Protein AF-A0A3B4GNV0-F1 (afdb_monomer_lite)

Sequence (121 aa):
MSQCDVIDFSALERELQVAVESERRHQRENDAKLRAVCQRASYDQFRDLVLACHMKPLEKKDKDGALRKQPWNPVAPSNNTSENVVSRPIPDTGIGIGASLHSKISSVKLTLESVYMGPHL

Organism: NCBI:txid303518

Secondary structure (DSSP, 8-state):
--S-----HHHHHHHHHHHHHHHHHHHHHHHHHHHHHHTT--HHHHHHHHHGGGPPPPPHHHHS-S--SS-SSTTSPPS--------PPP---------------------SSSSS-----

pLDDT: mean 74.14, std 21.11, range [38.72, 98.31]

InterPro domains:
  IPR031733 Dynein attachment factor, N-terminal [PF15867] (7-73)
  IPR042422 Coiled-coil domain-containing protein 103 [PTHR28572] (4-87)

Radius of gyration: 30.38 Å; chains: 1; bounding box: 92×73×32 Å

Foldseek 3Di:
DDPDPDDDVVVVVVVVVVVVVVVVLVVLLVVQLVVCVVVVHDPVRSVVSSVCSPPDPQDPVNVPPDPPPDDPDNPDDDPPDPDDPPDDDDPPPDDDDDDDDPDDPDDDDDDDPPPDDDDDD

Structure (mmCIF, N/CA/C/O backbone):
data_AF-A0A3B4GNV0-F1
#
_entry.id   AF-A0A3B4GNV0-F1
#
loop_
_atom_site.group_PDB
_atom_site.id
_atom_site.type_symbol
_atom_site.label_atom_id
_atom_site.label_alt_id
_atom_site.label_comp_id
_atom_site.label_asym_id
_atom_site.label_entity_id
_atom_site.label_seq_id
_atom_site.pdbx_PDB_ins_code
_atom_site.Cartn_x
_atom_site.Cartn_y
_atom_site.Cartn_z
_atom_site.occupancy
_atom_site.B_iso_or_equiv
_atom_site.auth_seq_id
_atom_site.auth_comp_id
_atom_site.auth_asym_id
_atom_site.auth_atom_id
_atom_site.pdbx_PDB_model_num
ATOM 1 N N . MET A 1 1 ? -42.996 23.908 11.465 1.00 39.16 1 MET A N 1
ATOM 2 C CA . MET A 1 1 ? -41.533 23.801 11.627 1.00 39.16 1 MET A CA 1
ATOM 3 C C . MET A 1 1 ? -41.213 22.325 11.650 1.00 39.16 1 MET A C 1
ATOM 5 O O . MET A 1 1 ? -41.764 21.617 12.483 1.00 39.16 1 MET A O 1
ATOM 9 N N . SER A 1 2 ? -40.512 21.851 10.626 1.00 51.84 2 SER A N 1
ATOM 10 C CA . SER A 1 2 ? -40.333 20.426 10.350 1.00 51.84 2 SER A CA 1
ATOM 11 C C . SER A 1 2 ? -39.355 19.816 11.349 1.00 51.84 2 SER A C 1
ATOM 13 O O . SER A 1 2 ? -38.298 20.380 11.603 1.00 51.84 2 SER A O 1
ATOM 15 N N . GLN A 1 3 ? -39.729 18.680 11.926 1.00 58.94 3 GLN A N 1
ATOM 16 C CA . GLN A 1 3 ? -38.961 17.932 12.917 1.00 58.94 3 GLN A CA 1
ATOM 17 C C . GLN A 1 3 ? -37.761 17.240 12.239 1.00 58.94 3 GLN A C 1
ATOM 19 O O . GLN A 1 3 ? -37.815 16.050 11.953 1.00 58.94 3 GLN A O 1
ATOM 24 N N . CYS A 1 4 ? -36.707 17.996 11.917 1.00 58.91 4 CYS A N 1
ATOM 25 C CA . CYS A 1 4 ? -35.502 17.486 11.245 1.00 58.91 4 CYS A CA 1
ATOM 26 C C . CYS A 1 4 ? -34.190 18.063 11.814 1.00 58.91 4 CYS A C 1
ATOM 28 O O . CYS A 1 4 ? -33.220 18.177 11.077 1.00 58.91 4 CYS A O 1
ATOM 30 N N . ASP A 1 5 ? -34.136 18.383 13.110 1.00 67.25 5 ASP A N 1
ATOM 31 C CA . ASP A 1 5 ? -32.927 18.943 13.749 1.00 67.25 5 ASP A CA 1
ATOM 32 C C . ASP A 1 5 ? -32.281 17.998 14.780 1.00 67.25 5 ASP A C 1
ATOM 34 O O . ASP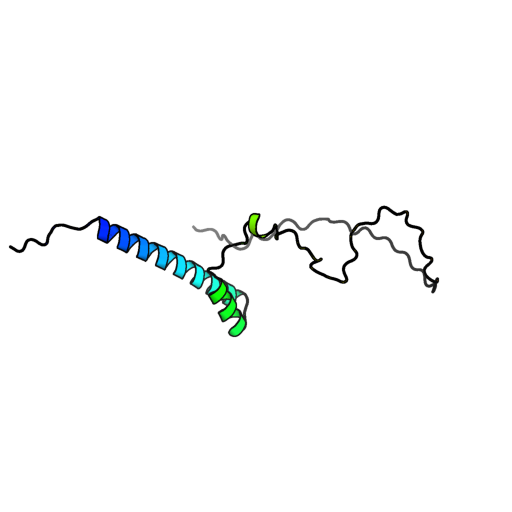 A 1 5 ? -31.474 18.418 15.607 1.00 67.25 5 ASP A O 1
ATOM 38 N N . VAL A 1 6 ? -32.633 16.707 14.774 1.00 82.31 6 VAL A N 1
ATOM 39 C CA . VAL A 1 6 ? -31.951 15.719 15.624 1.00 82.31 6 VAL A CA 1
ATOM 40 C C . VAL A 1 6 ? -30.804 15.110 14.826 1.00 82.31 6 VAL A C 1
ATOM 42 O O . VAL A 1 6 ? -31.021 14.305 13.924 1.00 82.31 6 VAL A O 1
ATOM 45 N N . ILE A 1 7 ? -29.580 15.529 15.148 1.00 86.56 7 ILE A N 1
ATOM 46 C CA . ILE A 1 7 ? -28.348 15.006 14.552 1.00 86.56 7 ILE A CA 1
ATOM 47 C C . ILE A 1 7 ? -28.132 13.568 15.036 1.00 86.56 7 ILE A C 1
ATOM 49 O O . ILE A 1 7 ? -28.033 13.316 16.238 1.00 86.56 7 ILE A O 1
ATOM 53 N N . ASP A 1 8 ? -28.019 12.631 14.096 1.00 91.38 8 ASP A N 1
ATOM 54 C CA . ASP A 1 8 ? -27.625 11.252 14.383 1.00 91.38 8 ASP A CA 1
ATOM 55 C C . ASP A 1 8 ? -26.094 11.153 14.485 1.00 91.38 8 ASP A C 1
ATOM 57 O O . ASP A 1 8 ? -25.375 11.055 13.486 1.00 91.38 8 ASP A O 1
ATOM 61 N N . PHE A 1 9 ? -25.587 11.182 15.717 1.00 93.75 9 PHE A N 1
ATOM 62 C CA . PHE A 1 9 ? -24.156 11.060 15.993 1.00 93.75 9 PHE A CA 1
ATOM 63 C C . PHE A 1 9 ? -23.579 9.700 15.589 1.00 93.75 9 PHE A C 1
ATOM 65 O O . PHE A 1 9 ? -22.415 9.634 15.199 1.00 93.75 9 PHE A O 1
ATOM 72 N N . SER A 1 10 ? -24.371 8.625 15.635 1.00 94.75 10 SER A N 1
ATOM 73 C CA . SER A 1 10 ? -23.910 7.288 15.250 1.00 94.75 10 SER A CA 1
ATOM 74 C C . SER A 1 10 ? -23.707 7.183 13.739 1.00 94.75 10 SER A C 1
ATOM 76 O O . SER A 1 10 ? -22.726 6.594 13.279 1.00 94.75 10 SER A O 1
ATOM 78 N N . ALA A 1 11 ? -24.597 7.790 12.950 1.00 94.00 11 ALA A N 1
ATOM 79 C CA . ALA A 1 11 ? -24.410 7.893 11.505 1.00 94.00 11 ALA A CA 1
ATOM 80 C C . ALA A 1 11 ? -23.158 8.711 11.150 1.00 94.00 11 ALA A C 1
ATOM 82 O O . ALA A 1 11 ? -22.378 8.282 10.294 1.00 94.00 11 ALA A O 1
ATOM 83 N N . LEU A 1 12 ? -22.944 9.834 11.844 1.00 95.12 12 LEU A N 1
ATOM 84 C CA . LEU A 1 12 ? -21.797 10.717 11.632 1.00 95.12 12 LEU A CA 1
ATOM 85 C C . LEU A 1 12 ? -20.464 10.052 12.006 1.00 95.12 12 LEU A C 1
ATOM 87 O O . LEU A 1 12 ? -19.487 10.158 11.267 1.00 95.12 12 LEU A O 1
ATOM 91 N N . GLU A 1 13 ? -20.415 9.322 13.121 1.00 96.88 13 GLU A N 1
ATOM 92 C CA . GLU A 1 13 ? -19.224 8.575 13.536 1.00 96.88 13 GLU A CA 1
ATOM 93 C C . GLU A 1 13 ? -18.842 7.513 12.500 1.00 96.88 13 GLU A C 1
ATOM 95 O O . GLU A 1 13 ? -17.674 7.383 12.130 1.00 96.88 13 GLU A O 1
ATOM 100 N N . ARG A 1 14 ? -19.831 6.790 11.961 1.00 97.62 14 ARG A N 1
ATOM 101 C CA . ARG A 1 14 ? -19.597 5.805 10.900 1.00 97.62 14 ARG A CA 1
ATOM 102 C C . ARG A 1 14 ? -19.052 6.456 9.629 1.00 97.62 14 ARG A C 1
ATOM 104 O O . ARG A 1 14 ? -18.140 5.903 9.016 1.00 97.62 14 ARG A O 1
ATOM 111 N N . GLU A 1 15 ? -19.602 7.598 9.222 1.00 97.06 15 GLU A N 1
ATOM 112 C CA . GLU A 1 15 ? -19.102 8.355 8.069 1.00 97.06 15 GLU A CA 1
ATOM 113 C C . GLU A 1 15 ? -17.648 8.786 8.281 1.00 97.06 15 GLU A C 1
ATOM 115 O O . GLU A 1 15 ? -16.799 8.552 7.418 1.00 97.06 15 GLU A O 1
ATOM 120 N N . LEU A 1 16 ? -17.339 9.322 9.462 1.00 97.44 16 LEU A N 1
ATOM 121 C CA . LEU A 1 16 ? -15.986 9.725 9.826 1.00 97.44 16 LEU A CA 1
ATOM 122 C C . LEU A 1 16 ? -15.014 8.540 9.795 1.00 97.44 16 LEU A C 1
ATOM 124 O O . LEU A 1 16 ? -13.925 8.652 9.236 1.00 97.44 16 LEU A O 1
ATOM 128 N N . GLN A 1 17 ? -15.409 7.391 10.348 1.00 98.06 17 GLN A N 1
ATOM 129 C CA . GLN A 1 17 ? -14.600 6.172 10.340 1.00 98.06 17 GLN A CA 1
ATOM 130 C C . GLN A 1 17 ? -14.250 5.750 8.905 1.00 98.06 17 GLN A C 1
ATOM 132 O O . GLN A 1 17 ? -13.099 5.428 8.605 1.00 98.06 17 GLN A O 1
ATOM 137 N N . VAL A 1 18 ? -15.235 5.783 8.002 1.00 98.00 18 VAL A N 1
ATOM 138 C CA . VAL A 1 18 ? -15.039 5.459 6.583 1.00 98.00 18 VAL A CA 1
ATOM 139 C C . VAL A 1 18 ? -14.102 6.466 5.920 1.00 98.00 18 VAL A C 1
ATOM 141 O O . VAL A 1 18 ? -13.170 6.057 5.225 1.00 98.00 18 VAL A O 1
ATOM 144 N N . ALA A 1 19 ? -14.298 7.763 6.166 1.00 98.00 19 ALA A N 1
ATOM 145 C CA . ALA A 1 19 ? -13.449 8.817 5.622 1.00 98.00 19 ALA A CA 1
ATOM 146 C C . ALA A 1 19 ? -11.988 8.653 6.077 1.00 98.00 19 ALA A C 1
ATOM 148 O O . ALA A 1 19 ? -11.077 8.646 5.248 1.00 98.00 19 ALA A O 1
ATOM 149 N N . VAL A 1 20 ? -11.760 8.413 7.369 1.00 98.31 20 VAL A N 1
ATOM 150 C CA . VAL A 1 20 ? -10.421 8.203 7.940 1.00 98.31 20 VAL A CA 1
ATOM 151 C C . VAL A 1 20 ? -9.736 6.974 7.345 1.00 98.31 20 VAL A C 1
ATOM 153 O O . VAL A 1 20 ? -8.561 7.040 6.980 1.00 98.31 20 VAL A O 1
ATOM 156 N N . GLU A 1 21 ? -10.437 5.847 7.224 1.00 96.50 21 GLU A N 1
ATOM 157 C CA . GLU A 1 21 ? -9.855 4.644 6.618 1.00 96.50 21 GLU A CA 1
ATOM 158 C C . GLU A 1 21 ? -9.566 4.830 5.123 1.00 96.50 21 GLU A C 1
ATOM 160 O O . GLU A 1 21 ? -8.546 4.341 4.624 1.00 96.50 21 GLU A O 1
ATOM 165 N N . SER A 1 22 ? -10.408 5.586 4.414 1.00 96.50 22 SER A N 1
ATOM 166 C CA . SER A 1 22 ? -10.167 5.927 3.010 1.00 96.50 22 SER A CA 1
ATOM 167 C C . SER A 1 22 ? -8.910 6.786 2.844 1.00 96.50 22 SER A C 1
ATOM 169 O O . SER A 1 22 ? -8.054 6.460 2.021 1.00 96.50 22 SER A O 1
ATOM 171 N N . GLU A 1 23 ? -8.717 7.788 3.704 1.00 97.44 23 GLU A N 1
ATOM 172 C CA . GLU A 1 23 ? -7.535 8.649 3.690 1.00 97.44 23 GLU A CA 1
ATOM 173 C C . GLU A 1 23 ? -6.269 7.847 4.017 1.00 97.44 23 GLU A C 1
ATOM 175 O O . GLU A 1 23 ? -5.258 7.923 3.319 1.00 97.44 23 GLU A O 1
ATOM 180 N N . ARG A 1 24 ? -6.336 6.968 5.026 1.00 95.56 24 ARG A N 1
ATOM 181 C CA . ARG A 1 24 ? -5.228 6.063 5.374 1.00 95.56 24 ARG A CA 1
ATOM 182 C C . ARG A 1 24 ? -4.815 5.181 4.201 1.00 95.56 24 ARG A C 1
ATOM 184 O O . ARG A 1 24 ? -3.624 4.916 4.027 1.00 95.56 24 ARG A O 1
ATOM 191 N N . ARG A 1 25 ? -5.775 4.698 3.409 1.00 94.00 25 ARG A N 1
ATOM 192 C CA . ARG A 1 25 ? -5.497 3.919 2.199 1.00 94.00 25 ARG A CA 1
ATOM 193 C C . ARG A 1 25 ? -4.851 4.787 1.121 1.00 94.00 25 ARG A C 1
ATOM 195 O O . ARG A 1 25 ? -3.810 4.396 0.593 1.00 94.00 25 ARG A O 1
ATOM 202 N N . HIS A 1 26 ? -5.421 5.957 0.843 1.00 96.12 26 HIS A N 1
ATOM 203 C CA . HIS A 1 26 ? -4.888 6.909 -0.133 1.00 96.12 26 HIS A CA 1
ATOM 204 C C . HIS A 1 26 ? -3.443 7.302 0.188 1.00 96.12 26 HIS A C 1
ATOM 206 O O . HIS A 1 26 ? -2.594 7.324 -0.705 1.00 96.12 26 HIS A O 1
ATOM 212 N N . GLN A 1 27 ? -3.130 7.517 1.465 1.00 96.56 27 GLN A N 1
ATOM 213 C CA . GLN A 1 27 ? -1.781 7.840 1.911 1.00 96.56 27 GLN A CA 1
ATOM 214 C C . GLN A 1 27 ? -0.778 6.724 1.584 1.00 96.56 27 GLN A C 1
ATOM 216 O O . GLN A 1 27 ? 0.304 7.005 1.071 1.00 96.56 27 GLN A O 1
ATOM 221 N N . ARG A 1 28 ? -1.134 5.453 1.827 1.00 95.50 28 ARG A N 1
ATOM 222 C CA . ARG A 1 28 ? -0.270 4.298 1.502 1.00 95.50 28 ARG A CA 1
ATOM 223 C C . ARG A 1 28 ? -0.054 4.150 -0.002 1.00 95.50 28 ARG A C 1
ATOM 225 O O . ARG A 1 28 ? 1.059 3.849 -0.431 1.00 95.50 28 ARG A O 1
ATOM 232 N N . GLU A 1 29 ? -1.102 4.363 -0.795 1.00 96.69 29 GLU A N 1
ATOM 233 C CA . GLU A 1 29 ? -1.017 4.327 -2.257 1.00 96.69 29 GLU A CA 1
ATOM 234 C C . GLU A 1 29 ? -0.117 5.453 -2.780 1.00 96.69 29 GLU A C 1
ATOM 236 O O . GLU A 1 29 ? 0.760 5.204 -3.602 1.00 96.69 29 GLU A O 1
ATOM 241 N N . ASN A 1 30 ? -0.277 6.682 -2.286 1.00 97.31 30 ASN A N 1
ATOM 242 C CA . ASN A 1 30 ? 0.543 7.823 -2.698 1.00 97.31 30 ASN A CA 1
ATOM 243 C C . ASN A 1 30 ? 2.013 7.654 -2.315 1.00 97.31 30 ASN A C 1
ATOM 245 O O . ASN A 1 30 ? 2.893 7.908 -3.133 1.00 97.31 30 ASN A O 1
ATOM 249 N N . ASP A 1 31 ? 2.280 7.159 -1.114 1.00 97.12 31 ASP A N 1
ATOM 250 C CA . ASP A 1 31 ? 3.626 6.812 -0.671 1.00 97.12 31 ASP A CA 1
ATOM 251 C C . ASP A 1 31 ? 4.252 5.724 -1.570 1.00 97.12 31 ASP A C 1
ATOM 253 O O . ASP A 1 31 ? 5.393 5.853 -2.014 1.00 97.12 31 ASP A O 1
ATOM 257 N N . ALA A 1 32 ? 3.487 4.698 -1.965 1.00 97.12 32 ALA A N 1
ATOM 258 C CA . ALA A 1 32 ? 3.947 3.709 -2.943 1.00 97.12 32 ALA A CA 1
ATOM 259 C C . ALA A 1 32 ? 4.234 4.320 -4.325 1.00 97.12 32 ALA A C 1
ATOM 261 O O . ALA A 1 32 ? 5.267 4.005 -4.920 1.00 97.12 32 ALA A O 1
ATOM 262 N N . LYS A 1 33 ? 3.377 5.230 -4.811 1.00 97.56 33 LYS A N 1
ATOM 263 C CA . LYS A 1 33 ? 3.602 5.961 -6.070 1.00 97.56 33 LYS A CA 1
ATOM 264 C C . LYS A 1 33 ? 4.898 6.768 -6.007 1.00 97.56 33 LYS A C 1
ATOM 266 O O . LYS A 1 33 ? 5.721 6.662 -6.913 1.00 97.56 33 LYS A O 1
ATOM 271 N N . LEU A 1 34 ? 5.104 7.533 -4.932 1.00 97.94 34 LEU A N 1
ATOM 272 C CA . LEU A 1 34 ? 6.311 8.338 -4.731 1.00 97.94 34 LEU A CA 1
ATOM 273 C C . LEU A 1 34 ? 7.560 7.456 -4.674 1.00 97.94 34 LEU A C 1
ATOM 275 O O . LEU A 1 34 ? 8.528 7.734 -5.376 1.00 97.94 34 LEU A O 1
ATOM 279 N N . ARG A 1 35 ? 7.527 6.348 -3.924 1.00 96.31 35 ARG A N 1
ATOM 280 C CA . ARG A 1 35 ? 8.635 5.382 -3.888 1.00 96.31 35 ARG A CA 1
ATOM 281 C C . ARG A 1 35 ? 8.981 4.830 -5.267 1.00 96.31 35 ARG A C 1
ATOM 283 O O . ARG A 1 35 ? 10.156 4.810 -5.624 1.00 96.31 35 ARG A O 1
ATOM 290 N N . ALA A 1 36 ? 7.986 4.391 -6.035 1.00 97.31 36 ALA A N 1
ATOM 291 C CA . ALA A 1 36 ? 8.202 3.817 -7.360 1.00 97.31 36 ALA A CA 1
ATOM 292 C C . ALA A 1 36 ? 8.801 4.843 -8.340 1.00 97.31 36 ALA A C 1
ATOM 294 O O . ALA A 1 36 ? 9.724 4.521 -9.091 1.00 97.31 36 ALA A O 1
ATOM 295 N N . VAL A 1 37 ? 8.339 6.098 -8.278 1.00 96.88 37 VAL A N 1
ATOM 296 C CA . VAL A 1 37 ? 8.903 7.209 -9.062 1.00 96.88 37 VAL A CA 1
ATOM 297 C C . VAL A 1 37 ? 10.347 7.500 -8.647 1.00 96.88 37 VAL A C 1
ATOM 299 O O . VAL A 1 37 ? 11.219 7.595 -9.511 1.00 96.88 37 VAL A O 1
ATOM 302 N N . CYS A 1 38 ? 10.633 7.571 -7.343 1.00 96.94 38 CYS A N 1
ATOM 303 C CA . CYS A 1 38 ? 11.993 7.760 -6.827 1.00 96.94 38 CYS A CA 1
ATOM 304 C C . CYS A 1 38 ? 12.948 6.644 -7.276 1.00 96.94 38 CYS A C 1
ATOM 306 O O . CYS A 1 38 ? 14.120 6.903 -7.541 1.00 96.94 38 CYS A O 1
ATOM 308 N N . GLN A 1 39 ? 12.447 5.413 -7.400 1.00 95.00 39 GLN A N 1
ATOM 309 C CA . GLN A 1 39 ? 13.206 4.256 -7.883 1.00 95.00 39 GLN A CA 1
ATOM 310 C C . GLN A 1 39 ? 13.324 4.188 -9.414 1.00 95.00 39 GLN A C 1
ATOM 312 O O . GLN A 1 39 ? 13.997 3.292 -9.918 1.00 95.00 39 GLN A O 1
ATOM 317 N N . ARG A 1 40 ? 12.709 5.121 -10.161 1.00 95.31 40 ARG A N 1
ATOM 318 C CA . ARG A 1 40 ? 12.654 5.116 -11.636 1.00 95.31 40 ARG A CA 1
ATOM 319 C C . ARG A 1 40 ? 12.118 3.791 -12.204 1.00 95.31 40 ARG A C 1
ATOM 321 O O . ARG A 1 40 ? 12.634 3.286 -13.199 1.00 95.31 40 ARG A O 1
ATOM 328 N N . ALA A 1 41 ? 11.101 3.226 -11.553 1.00 95.31 41 ALA A N 1
ATOM 329 C CA . ALA A 1 41 ? 10.474 1.975 -11.968 1.00 95.31 41 ALA A CA 1
ATOM 330 C C . ALA A 1 41 ? 9.842 2.093 -13.368 1.00 95.31 41 ALA A C 1
ATOM 332 O O . ALA A 1 41 ? 9.321 3.151 -13.736 1.00 95.31 41 ALA A O 1
ATOM 333 N N . SER A 1 42 ? 9.846 1.001 -14.139 1.00 97.75 42 SER A N 1
ATOM 334 C CA . SER A 1 42 ? 9.031 0.928 -15.358 1.00 97.75 42 SER A CA 1
ATOM 335 C C . SER A 1 42 ? 7.541 1.003 -15.007 1.00 97.75 42 SER A C 1
ATOM 337 O O . SER A 1 42 ? 7.157 0.791 -13.857 1.00 97.75 42 SER A O 1
ATOM 339 N N . TYR A 1 43 ? 6.675 1.292 -15.981 1.00 96.75 43 TYR A N 1
ATOM 340 C CA . TYR A 1 43 ? 5.236 1.389 -15.712 1.00 96.75 43 TYR A CA 1
ATOM 341 C C . TYR A 1 43 ? 4.654 0.098 -15.113 1.00 96.75 43 TYR A C 1
ATOM 343 O O . TYR A 1 43 ? 3.876 0.166 -14.163 1.00 96.75 43 TYR A O 1
ATOM 351 N N . ASP A 1 44 ? 5.070 -1.065 -15.615 1.00 97.56 44 ASP A N 1
ATOM 352 C CA . ASP A 1 44 ? 4.604 -2.358 -15.104 1.00 97.56 44 ASP A CA 1
ATOM 353 C C . ASP A 1 44 ? 5.045 -2.565 -13.648 1.00 97.56 44 ASP A C 1
ATOM 355 O O . ASP A 1 44 ? 4.229 -2.869 -12.782 1.00 97.56 44 ASP A O 1
ATOM 359 N N . GLN A 1 45 ? 6.309 -2.261 -13.337 1.00 96.62 45 GLN A N 1
ATOM 360 C CA . GLN A 1 45 ? 6.830 -2.315 -11.968 1.00 96.62 45 GLN A CA 1
ATOM 361 C C . GLN A 1 45 ? 6.134 -1.311 -11.044 1.00 96.62 45 GLN A C 1
ATOM 363 O O . GLN A 1 45 ? 5.816 -1.628 -9.901 1.00 96.62 45 GLN A O 1
ATOM 368 N N . PHE A 1 46 ? 5.881 -0.094 -11.525 1.00 97.31 46 PHE A N 1
ATOM 369 C CA . PHE A 1 46 ? 5.127 0.920 -10.795 1.00 97.31 46 PHE A CA 1
ATOM 370 C C . PHE A 1 46 ? 3.723 0.412 -10.458 1.00 97.31 46 PHE A C 1
ATOM 372 O O . PHE A 1 46 ? 3.280 0.536 -9.316 1.00 97.31 46 PHE A O 1
ATOM 379 N N . ARG A 1 47 ? 3.032 -0.186 -11.436 1.00 97.00 47 ARG A N 1
ATOM 380 C CA . ARG A 1 47 ? 1.689 -0.741 -11.258 1.00 97.00 47 ARG A CA 1
ATOM 381 C C . ARG A 1 47 ? 1.693 -1.826 -10.187 1.00 97.00 47 ARG A C 1
ATOM 383 O O . ARG A 1 47 ? 0.860 -1.773 -9.285 1.00 97.00 47 ARG A O 1
ATOM 390 N N . ASP A 1 48 ? 2.656 -2.739 -10.243 1.00 96.94 48 ASP A N 1
ATOM 391 C CA . ASP A 1 48 ? 2.796 -3.822 -9.269 1.00 96.94 48 ASP A CA 1
ATOM 392 C C . ASP A 1 48 ? 3.093 -3.292 -7.859 1.00 96.94 48 ASP A C 1
ATOM 394 O O . ASP A 1 48 ? 2.466 -3.721 -6.888 1.00 96.94 48 ASP A O 1
ATOM 398 N N . LEU A 1 49 ? 3.987 -2.306 -7.732 1.00 95.94 49 LEU A N 1
ATOM 399 C CA . LEU A 1 49 ? 4.325 -1.678 -6.450 1.00 95.94 49 LEU A CA 1
ATOM 400 C C . LEU A 1 49 ? 3.129 -0.961 -5.811 1.00 95.94 49 LEU A C 1
ATOM 402 O O . LEU A 1 49 ? 2.933 -1.048 -4.597 1.00 95.94 49 LEU A O 1
ATOM 406 N N . VAL A 1 50 ? 2.333 -0.249 -6.612 1.00 96.44 50 VAL A N 1
ATOM 407 C CA . VAL A 1 50 ? 1.135 0.451 -6.128 1.00 96.44 50 VAL A CA 1
ATOM 408 C C . VAL A 1 50 ? 0.043 -0.549 -5.757 1.00 96.44 50 VAL A C 1
ATOM 410 O O . VAL A 1 50 ? -0.555 -0.411 -4.695 1.00 96.44 50 VAL A O 1
ATOM 413 N N . LEU A 1 51 ? -0.186 -1.588 -6.567 1.00 95.56 51 LEU A N 1
ATOM 414 C CA . LEU A 1 51 ? -1.159 -2.640 -6.249 1.00 95.56 51 LEU A CA 1
ATOM 415 C C . LEU A 1 51 ? -0.787 -3.389 -4.964 1.00 95.56 51 LEU A C 1
ATOM 417 O O . LEU A 1 51 ? -1.653 -3.670 -4.143 1.00 95.56 51 LEU A O 1
ATOM 421 N N . ALA A 1 52 ? 0.498 -3.659 -4.742 1.00 94.69 52 ALA A N 1
ATOM 422 C CA . ALA A 1 52 ? 0.971 -4.367 -3.558 1.00 94.69 52 ALA A CA 1
ATOM 423 C C . ALA A 1 52 ? 1.042 -3.498 -2.282 1.00 94.69 52 ALA A C 1
ATOM 425 O O . ALA A 1 52 ? 1.391 -4.013 -1.218 1.00 94.69 52 ALA A O 1
ATOM 426 N N . CYS A 1 53 ? 0.706 -2.201 -2.327 1.00 93.38 53 CYS A N 1
ATOM 427 C CA . CYS A 1 53 ? 0.919 -1.283 -1.197 1.00 93.38 53 CYS A CA 1
ATOM 428 C C . CYS A 1 53 ? 0.083 -1.611 0.052 1.00 93.38 53 CYS A C 1
ATOM 430 O O . CYS A 1 53 ? 0.415 -1.187 1.159 1.00 93.38 53 CYS A O 1
ATOM 432 N N . HIS A 1 54 ? -1.025 -2.334 -0.115 1.00 90.12 54 HIS A N 1
ATOM 433 C CA . HIS A 1 54 ? -1.926 -2.718 0.970 1.00 90.12 54 HIS A CA 1
ATOM 434 C C . HIS A 1 54 ? -1.525 -4.039 1.649 1.00 90.12 54 HIS A C 1
ATOM 436 O O . HIS A 1 54 ? -2.218 -4.496 2.561 1.00 90.12 54 HIS A O 1
ATOM 442 N N . MET A 1 55 ? -0.454 -4.691 1.190 1.00 90.69 55 MET A N 1
ATOM 443 C CA . MET A 1 55 ? 0.018 -5.954 1.752 1.00 90.69 55 MET A CA 1
ATOM 444 C C . MET A 1 55 ? 0.601 -5.730 3.148 1.00 90.69 55 MET A C 1
ATOM 446 O O . MET A 1 55 ? 1.401 -4.822 3.376 1.00 90.69 55 MET A O 1
ATOM 450 N N . LYS A 1 56 ? 0.198 -6.571 4.103 1.00 86.19 56 LYS A N 1
ATOM 451 C CA . LYS A 1 56 ? 0.758 -6.542 5.456 1.00 86.19 56 LYS A CA 1
ATOM 452 C C . LYS A 1 56 ? 2.123 -7.235 5.464 1.00 86.19 56 LYS A C 1
ATOM 454 O O . LYS A 1 56 ? 2.280 -8.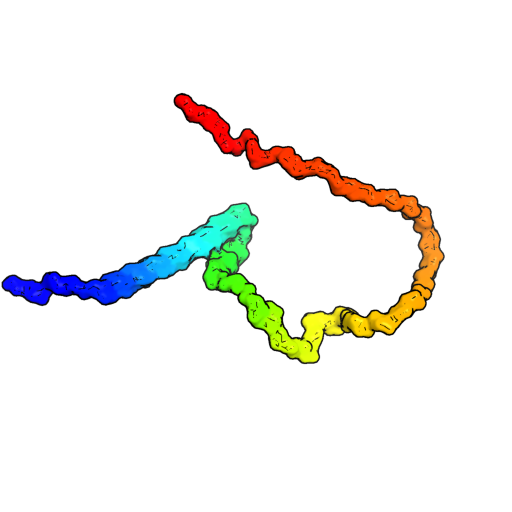253 4.786 1.00 86.19 56 LYS A O 1
ATOM 459 N N . PRO A 1 57 ? 3.101 -6.730 6.237 1.00 87.88 57 PRO A N 1
ATOM 460 C CA .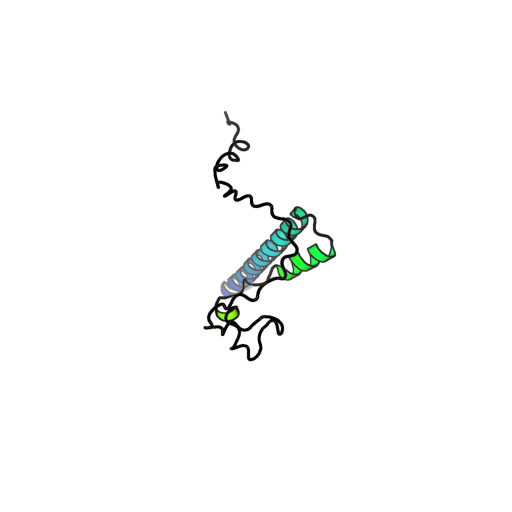 PRO A 1 57 ? 4.323 -7.471 6.505 1.00 87.88 57 PRO A CA 1
ATOM 461 C C . PRO A 1 57 ? 4.000 -8.856 7.064 1.00 87.88 57 PRO A C 1
ATOM 463 O O . PRO A 1 57 ? 3.078 -9.008 7.862 1.00 87.88 57 PRO A O 1
ATOM 466 N N . LEU A 1 58 ? 4.787 -9.845 6.654 1.00 85.62 58 LEU A N 1
ATOM 467 C CA . LEU A 1 58 ? 4.610 -11.233 7.059 1.00 85.62 58 LEU A CA 1
ATOM 468 C C . LEU A 1 58 ? 4.768 -11.373 8.585 1.00 85.62 58 LEU A C 1
ATOM 470 O O . LEU A 1 58 ? 5.820 -11.017 9.138 1.00 85.62 58 LEU A O 1
ATOM 474 N N . GLU A 1 59 ? 3.749 -11.888 9.273 1.00 88.19 59 GLU A N 1
ATOM 475 C CA . GLU A 1 59 ? 3.797 -12.089 10.721 1.00 88.19 59 GLU A CA 1
ATOM 476 C C . GLU A 1 59 ? 4.693 -13.291 11.067 1.00 88.19 59 GLU A C 1
ATOM 478 O O . GLU A 1 59 ? 4.994 -14.137 10.227 1.00 88.19 59 GLU A O 1
ATOM 483 N N . LYS A 1 60 ? 5.154 -13.400 12.322 1.00 85.69 60 LYS A N 1
ATOM 484 C CA . LYS A 1 60 ? 6.035 -14.514 12.741 1.00 85.69 60 LYS A CA 1
ATOM 485 C C . LYS A 1 60 ? 5.386 -15.882 12.500 1.00 85.69 60 LYS A C 1
ATOM 487 O O . LYS A 1 60 ? 6.034 -16.773 11.970 1.00 85.69 60 LYS A O 1
ATOM 492 N N . LYS A 1 61 ? 4.086 -15.987 12.785 1.00 82.25 61 LYS A N 1
ATOM 493 C CA . LYS A 1 61 ? 3.275 -17.185 12.530 1.00 82.25 61 LYS A CA 1
ATOM 494 C C . LYS A 1 61 ? 3.187 -17.564 11.047 1.00 82.25 61 LYS A C 1
ATOM 496 O O . LYS A 1 61 ? 2.978 -18.727 10.738 1.00 82.25 61 LYS A O 1
ATOM 501 N N . ASP A 1 62 ? 3.353 -16.598 10.143 1.00 82.56 62 ASP A N 1
ATOM 502 C CA . ASP A 1 62 ? 3.310 -16.838 8.700 1.00 82.56 62 ASP A CA 1
ATOM 503 C C . ASP A 1 62 ? 4.690 -17.275 8.162 1.00 82.56 62 ASP A C 1
ATOM 505 O O . ASP A 1 62 ? 4.791 -17.851 7.079 1.00 82.56 62 ASP A O 1
ATOM 509 N N . LYS A 1 63 ? 5.772 -16.996 8.909 1.00 80.00 63 LYS A N 1
ATOM 510 C CA . LYS A 1 63 ? 7.147 -17.425 8.585 1.00 80.00 63 LYS 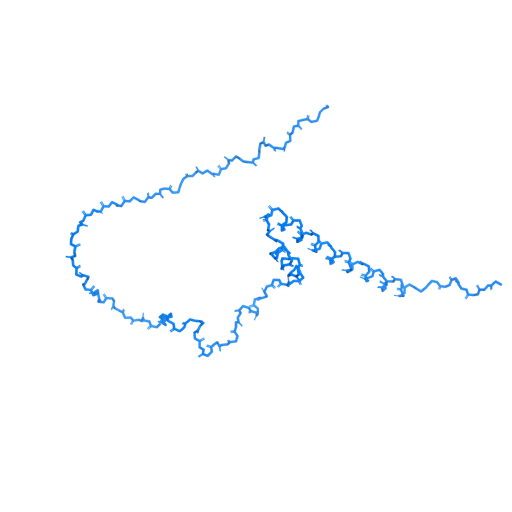A CA 1
ATOM 511 C C . LYS A 1 63 ? 7.380 -18.887 8.929 1.00 80.00 63 LYS A C 1
ATOM 513 O O . LYS A 1 63 ? 8.083 -19.585 8.195 1.00 80.00 63 LYS A O 1
ATOM 518 N N . ASP A 1 64 ? 6.773 -19.332 10.023 1.00 77.19 64 ASP A N 1
ATOM 519 C CA . ASP A 1 64 ? 6.773 -20.720 10.453 1.00 77.19 64 ASP A CA 1
ATOM 520 C C . ASP A 1 64 ? 5.814 -21.497 9.548 1.00 77.19 64 ASP A C 1
ATOM 522 O O . ASP A 1 64 ? 4.664 -21.776 9.882 1.00 77.19 64 ASP A O 1
ATOM 526 N N . GLY A 1 65 ? 6.273 -21.794 8.330 1.00 68.00 65 GLY A N 1
ATOM 527 C CA . GLY A 1 65 ? 5.521 -22.642 7.417 1.00 68.00 65 GLY A CA 1
ATOM 528 C C . GLY A 1 65 ? 5.165 -23.949 8.121 1.00 68.00 65 GLY A C 1
ATOM 529 O O . GLY A 1 65 ? 6.019 -24.537 8.789 1.00 68.00 65 GLY A O 1
ATOM 530 N N . ALA A 1 66 ? 3.921 -24.411 7.956 1.00 66.12 66 ALA A N 1
ATOM 531 C CA . ALA A 1 66 ? 3.512 -25.750 8.372 1.00 66.12 66 ALA A CA 1
ATOM 532 C C . ALA A 1 66 ? 4.612 -26.753 8.005 1.00 66.12 66 ALA A C 1
ATOM 534 O O . ALA A 1 66 ? 5.169 -26.628 6.910 1.00 66.12 66 ALA A O 1
ATOM 535 N N . LEU A 1 67 ? 4.928 -27.693 8.913 1.00 66.00 67 LEU A N 1
ATOM 536 C CA . LEU A 1 67 ? 6.033 -28.648 8.777 1.00 66.00 67 LEU A CA 1
ATOM 537 C C . LEU A 1 67 ? 6.130 -29.117 7.323 1.00 66.00 67 LEU A C 1
ATOM 539 O O . LEU A 1 67 ? 5.298 -29.900 6.851 1.00 66.00 67 LEU A O 1
ATOM 543 N N . ARG A 1 68 ? 7.091 -28.558 6.579 1.00 70.62 68 ARG A N 1
ATOM 544 C CA . ARG A 1 68 ? 7.159 -28.812 5.146 1.00 70.62 68 ARG A CA 1
ATOM 545 C C . ARG A 1 68 ? 7.567 -30.266 5.000 1.00 70.62 68 ARG A C 1
ATOM 547 O O . ARG A 1 68 ? 8.676 -30.638 5.366 1.00 70.62 68 ARG A O 1
ATOM 554 N N . LYS A 1 69 ? 6.670 -31.094 4.462 1.00 71.44 69 LYS A N 1
ATOM 555 C CA . LYS A 1 69 ? 6.947 -32.517 4.205 1.00 71.44 69 LYS A CA 1
ATOM 556 C C . LYS A 1 69 ? 8.083 -32.721 3.196 1.00 71.44 69 LYS A C 1
ATOM 558 O O . LYS A 1 69 ? 8.542 -33.844 3.025 1.00 71.44 69 LYS A O 1
ATOM 563 N N . GLN A 1 70 ? 8.490 -31.659 2.501 1.00 69.88 70 GLN A N 1
ATOM 564 C CA . GLN A 1 70 ? 9.532 -31.650 1.486 1.00 69.88 70 GLN A CA 1
ATOM 565 C C . GLN A 1 70 ? 10.426 -30.411 1.657 1.00 69.88 70 GLN A C 1
ATOM 567 O O . GLN A 1 70 ? 9.911 -29.332 1.981 1.00 69.88 70 GLN A O 1
ATOM 572 N N . PRO A 1 71 ? 11.746 -30.534 1.430 1.00 73.25 71 PRO A N 1
ATOM 573 C CA . PRO A 1 71 ? 12.647 -29.391 1.364 1.00 73.25 71 PRO A CA 1
ATOM 574 C C . PRO A 1 71 ? 12.157 -28.365 0.341 1.00 73.25 71 PRO A C 1
ATOM 576 O O . PRO A 1 71 ? 11.653 -28.723 -0.720 1.00 73.25 71 PRO A O 1
ATOM 579 N N . TRP A 1 72 ? 12.342 -27.076 0.638 1.00 75.56 72 TRP A N 1
ATOM 580 C CA . TRP A 1 72 ? 12.010 -26.009 -0.319 1.00 75.56 72 TRP A CA 1
ATOM 581 C C . TRP A 1 72 ? 12.847 -26.112 -1.605 1.00 75.56 72 TRP A C 1
ATOM 583 O O . TRP A 1 72 ? 12.424 -25.648 -2.658 1.00 75.56 72 TRP A O 1
ATOM 593 N N . ASN A 1 73 ? 14.021 -26.739 -1.498 1.00 81.31 73 ASN A N 1
ATOM 594 C CA . ASN A 1 73 ? 14.928 -27.007 -2.592 1.00 81.31 73 ASN A CA 1
ATOM 595 C C . ASN A 1 73 ? 15.324 -28.500 -2.581 1.00 81.31 73 ASN A C 1
ATOM 597 O O . ASN A 1 73 ? 16.050 -28.906 -1.672 1.00 81.31 73 ASN A O 1
ATOM 601 N N . PRO A 1 74 ? 14.897 -29.308 -3.570 1.00 76.69 74 PRO A N 1
ATOM 602 C CA . PRO A 1 74 ? 15.227 -30.733 -3.651 1.00 76.69 74 PRO A CA 1
ATOM 603 C C . PRO A 1 74 ? 16.722 -31.031 -3.806 1.00 76.69 74 PRO A C 1
ATOM 605 O O . PRO A 1 74 ? 17.158 -32.126 -3.469 1.00 76.69 74 PRO A O 1
ATOM 608 N N . VAL A 1 75 ? 17.507 -30.077 -4.321 1.00 79.88 75 VAL A N 1
ATOM 609 C CA . VAL A 1 75 ? 18.956 -30.252 -4.525 1.00 79.88 75 VAL A CA 1
ATOM 610 C C . VAL A 1 75 ? 19.792 -29.733 -3.355 1.00 79.88 75 VAL A C 1
ATOM 612 O O . VAL A 1 75 ? 21.016 -29.836 -3.384 1.00 79.88 75 VAL A O 1
ATOM 615 N N . ALA A 1 76 ? 19.163 -29.147 -2.331 1.00 76.88 76 ALA A N 1
ATOM 616 C CA . ALA A 1 76 ? 19.886 -28.712 -1.145 1.00 76.88 76 ALA A CA 1
ATOM 617 C C . ALA A 1 76 ? 20.280 -29.941 -0.304 1.00 76.88 76 ALA A C 1
ATOM 619 O O . ALA A 1 76 ? 19.400 -30.737 0.035 1.00 76.88 76 ALA A O 1
ATOM 620 N N . PRO A 1 77 ? 21.567 -30.109 0.056 1.00 73.31 77 PRO A N 1
ATOM 621 C CA . PRO A 1 77 ? 21.982 -31.196 0.929 1.00 73.31 77 PRO A CA 1
ATOM 622 C C . PRO A 1 77 ? 21.275 -31.061 2.279 1.00 73.31 77 PRO A C 1
ATOM 624 O O . PRO A 1 77 ? 21.226 -29.981 2.873 1.00 73.31 77 PRO A O 1
ATOM 627 N N . SER A 1 78 ? 20.691 -32.158 2.750 1.00 67.38 78 SER A N 1
ATOM 628 C CA . SER A 1 78 ? 20.076 -32.214 4.068 1.00 67.38 78 SER A CA 1
ATOM 629 C C . SER A 1 78 ? 21.178 -32.112 5.132 1.00 67.38 78 SER A C 1
ATOM 631 O O . SER A 1 78 ? 22.238 -32.721 5.016 1.00 67.38 78 SER A O 1
ATOM 633 N N . ASN A 1 79 ? 20.966 -31.290 6.159 1.00 63.72 79 ASN A N 1
ATOM 634 C CA . ASN A 1 79 ? 21.977 -30.917 7.160 1.00 63.72 79 ASN A CA 1
ATOM 635 C C . ASN A 1 79 ? 22.309 -32.022 8.188 1.00 63.72 79 ASN A C 1
ATOM 637 O O . ASN A 1 79 ? 22.908 -31.756 9.228 1.00 63.72 79 ASN A O 1
ATOM 641 N N . ASN A 1 80 ? 21.934 -33.265 7.916 1.00 62.75 80 ASN A N 1
ATOM 642 C CA . ASN A 1 80 ? 22.267 -34.442 8.704 1.00 62.75 80 ASN A CA 1
ATOM 643 C C . ASN A 1 80 ? 23.635 -34.977 8.275 1.00 62.75 80 ASN A C 1
ATOM 645 O O . ASN A 1 80 ? 23.742 -35.952 7.535 1.00 62.75 80 ASN A O 1
ATOM 649 N N . THR A 1 81 ? 24.700 -34.342 8.758 1.00 45.38 81 THR A N 1
ATOM 650 C CA . THR A 1 81 ? 26.039 -34.935 8.706 1.00 45.38 81 THR A CA 1
ATOM 651 C C . THR A 1 81 ? 26.778 -34.654 10.006 1.00 45.38 81 THR A C 1
ATOM 653 O O . THR A 1 81 ? 27.441 -33.636 10.176 1.00 45.38 81 THR A O 1
ATOM 656 N N . SER A 1 82 ? 26.651 -35.588 10.942 1.00 55.53 82 SER A N 1
ATOM 657 C CA . SER A 1 82 ? 27.637 -35.833 11.987 1.00 55.53 82 SER A CA 1
ATOM 658 C C . SER A 1 82 ? 28.669 -36.823 11.445 1.00 55.53 82 SER A C 1
ATOM 660 O O . SER A 1 82 ? 28.691 -37.965 11.883 1.00 55.53 82 SER A O 1
ATOM 662 N N . GLU A 1 83 ? 29.491 -36.435 10.468 1.00 42.34 83 GLU A N 1
ATOM 663 C CA . GLU A 1 83 ? 30.591 -37.287 10.001 1.00 42.34 83 GLU A CA 1
ATOM 664 C C . GLU A 1 83 ? 31.834 -36.454 9.690 1.00 42.34 83 GLU A C 1
ATOM 666 O O . GLU A 1 83 ? 31.866 -35.627 8.782 1.00 42.34 83 GLU A O 1
ATOM 671 N N . ASN A 1 84 ? 32.837 -36.668 10.543 1.00 50.56 84 ASN A N 1
ATOM 672 C CA . ASN A 1 84 ? 34.252 -36.819 10.222 1.00 50.56 84 ASN A CA 1
ATOM 673 C C . ASN A 1 84 ? 34.616 -36.468 8.764 1.00 50.56 84 ASN A C 1
ATOM 675 O O . ASN A 1 84 ? 34.415 -37.262 7.845 1.00 50.56 84 ASN A O 1
ATOM 679 N N . VAL A 1 85 ? 35.171 -35.270 8.567 1.00 49.25 85 VAL A N 1
ATOM 680 C CA . VAL A 1 85 ? 35.721 -34.827 7.284 1.00 49.25 85 VAL A CA 1
ATOM 681 C C . VAL A 1 85 ? 36.978 -35.650 6.990 1.00 49.25 85 VAL A C 1
ATOM 683 O O . VAL A 1 85 ? 38.096 -35.240 7.291 1.00 49.25 85 VAL A O 1
ATOM 686 N N . VAL A 1 86 ? 36.803 -36.818 6.371 1.00 48.59 86 VAL A N 1
ATOM 687 C CA . VAL A 1 86 ? 37.844 -37.390 5.517 1.00 48.59 86 VAL A CA 1
ATOM 688 C C . VAL A 1 86 ? 37.874 -36.530 4.264 1.00 48.59 86 VAL A C 1
ATOM 690 O O . VAL A 1 86 ? 37.033 -36.641 3.370 1.00 48.59 86 VAL A O 1
ATOM 693 N N . SER A 1 87 ? 38.840 -35.618 4.246 1.00 45.41 87 SER A N 1
ATOM 694 C CA . SER A 1 87 ? 39.234 -34.829 3.089 1.00 45.41 87 SER A CA 1
ATOM 695 C C . SER A 1 87 ? 39.377 -35.740 1.869 1.00 45.41 87 SER A C 1
ATOM 697 O O . SER A 1 87 ? 40.280 -36.573 1.806 1.00 45.41 87 SER A O 1
ATOM 699 N N . ARG A 1 88 ? 38.491 -35.594 0.881 1.00 50.69 88 ARG A N 1
ATOM 700 C CA . ARG A 1 88 ? 38.736 -36.153 -0.451 1.00 50.69 88 ARG A CA 1
ATOM 701 C C . ARG A 1 88 ? 39.873 -35.342 -1.088 1.00 50.69 88 ARG A C 1
ATOM 703 O O . ARG A 1 88 ? 39.736 -34.120 -1.155 1.00 50.69 88 ARG A O 1
ATOM 710 N N . PRO A 1 89 ? 40.975 -35.970 -1.535 1.00 45.88 89 PRO A N 1
ATOM 711 C CA . PRO A 1 89 ? 42.053 -35.249 -2.195 1.00 45.88 89 PRO A CA 1
ATOM 712 C C . PRO A 1 89 ? 41.546 -34.682 -3.523 1.00 45.88 89 PRO A C 1
ATOM 714 O O . PRO A 1 89 ? 41.055 -35.409 -4.388 1.00 45.88 89 PRO A O 1
ATOM 717 N N . ILE A 1 90 ? 41.635 -33.361 -3.650 1.00 52.28 90 ILE A N 1
ATOM 718 C CA . ILE A 1 90 ? 41.503 -32.647 -4.919 1.00 52.28 90 ILE A CA 1
ATOM 719 C C . ILE A 1 90 ? 42.730 -33.039 -5.757 1.00 52.28 90 ILE A C 1
ATOM 721 O O . ILE A 1 90 ? 43.832 -33.029 -5.211 1.00 52.28 90 ILE A O 1
ATOM 725 N N . PRO A 1 91 ? 42.593 -33.411 -7.042 1.00 50.97 91 PRO A N 1
ATOM 726 C CA . PRO A 1 91 ? 43.756 -33.614 -7.893 1.00 50.97 91 PRO A CA 1
ATOM 727 C C . PRO A 1 91 ? 44.512 -32.289 -8.024 1.00 50.97 91 PRO A C 1
ATOM 729 O O . PRO A 1 91 ? 43.998 -31.322 -8.592 1.00 50.97 91 PRO A O 1
ATOM 732 N N . ASP A 1 92 ? 45.724 -32.267 -7.467 1.00 38.72 92 ASP A N 1
ATOM 733 C CA . ASP A 1 92 ? 46.676 -31.162 -7.511 1.00 38.72 92 ASP A CA 1
ATOM 734 C C . ASP A 1 92 ? 47.011 -30.806 -8.964 1.00 38.72 92 ASP A C 1
ATOM 736 O O . ASP A 1 92 ? 47.970 -31.298 -9.556 1.00 38.72 92 ASP A O 1
ATOM 740 N N . THR A 1 93 ? 46.225 -29.910 -9.558 1.00 54.56 93 THR A N 1
ATOM 741 C CA . THR A 1 93 ? 46.700 -29.118 -10.691 1.00 54.56 93 THR A CA 1
ATOM 742 C C . THR A 1 93 ? 47.394 -27.912 -10.085 1.00 54.56 93 THR A C 1
ATOM 744 O O . THR A 1 93 ? 46.774 -26.894 -9.779 1.00 54.56 93 THR A O 1
ATOM 747 N N . GLY A 1 94 ? 48.678 -28.092 -9.788 1.00 48.19 94 GLY A N 1
ATOM 748 C CA . GLY A 1 94 ? 49.497 -27.077 -9.151 1.00 48.19 94 GLY A CA 1
ATOM 749 C C . GLY A 1 94 ? 49.543 -25.793 -9.971 1.00 48.19 94 GLY A C 1
ATOM 750 O O . GLY A 1 94 ? 49.933 -25.822 -11.128 1.00 48.19 94 GLY A O 1
ATOM 751 N N . ILE A 1 95 ? 49.179 -24.683 -9.331 1.00 42.19 95 ILE A N 1
ATOM 752 C CA . ILE A 1 95 ? 49.847 -23.377 -9.386 1.00 42.19 95 ILE A CA 1
ATOM 753 C C . ILE A 1 95 ? 49.496 -22.707 -8.053 1.00 42.19 95 ILE A C 1
ATOM 755 O O . ILE A 1 95 ? 48.356 -22.323 -7.798 1.00 42.19 95 ILE A O 1
ATOM 759 N N . GLY A 1 96 ? 50.478 -22.652 -7.157 1.00 43.88 96 GLY A N 1
ATOM 760 C CA . GLY A 1 96 ? 50.351 -21.972 -5.880 1.00 43.88 96 GLY A CA 1
ATOM 761 C C . GLY A 1 96 ? 50.572 -20.476 -6.041 1.00 43.88 96 GLY A C 1
ATOM 762 O O . GLY A 1 96 ? 51.585 -20.076 -6.600 1.00 43.88 96 GLY A O 1
ATOM 763 N N . ILE A 1 97 ? 49.675 -19.667 -5.477 1.00 46.53 97 ILE A N 1
ATOM 764 C CA . ILE A 1 97 ? 50.033 -18.370 -4.898 1.00 46.53 97 ILE A CA 1
ATOM 765 C C . ILE A 1 97 ? 49.126 -18.148 -3.684 1.00 46.53 97 ILE A C 1
ATOM 767 O O . ILE A 1 97 ? 47.941 -17.844 -3.809 1.00 46.53 97 ILE A O 1
ATOM 771 N N . GLY A 1 98 ? 49.682 -18.354 -2.492 1.00 40.38 98 GLY A N 1
ATOM 772 C CA . GLY A 1 98 ? 49.066 -17.908 -1.253 1.00 40.38 98 GLY A CA 1
ATOM 773 C C . GLY A 1 98 ? 49.260 -16.404 -1.092 1.00 40.38 98 GLY A C 1
ATOM 774 O O . GLY A 1 98 ? 50.375 -15.907 -1.216 1.00 40.38 98 GLY A O 1
ATOM 775 N N . ALA A 1 99 ? 48.188 -15.690 -0.765 1.00 45.31 99 ALA A N 1
ATOM 776 C CA . ALA A 1 99 ? 48.280 -14.395 -0.106 1.00 45.31 99 ALA A CA 1
ATOM 777 C C . ALA A 1 99 ? 47.048 -14.195 0.781 1.00 45.31 99 ALA A C 1
ATOM 779 O O . ALA A 1 99 ? 45.966 -13.818 0.340 1.00 45.31 99 ALA A O 1
ATOM 780 N N . SER A 1 100 ? 47.255 -14.487 2.062 1.00 50.16 100 SER A N 1
ATOM 781 C CA . SER A 1 100 ? 46.458 -13.987 3.174 1.00 50.16 100 SER A CA 1
ATOM 782 C C . SER A 1 100 ? 46.499 -12.462 3.180 1.00 50.16 100 SER A C 1
ATOM 784 O O . SER A 1 100 ? 47.584 -11.898 3.286 1.00 50.16 100 SER A O 1
ATOM 786 N N . LEU A 1 101 ? 45.340 -11.803 3.131 1.00 57.94 101 LEU A N 1
ATOM 787 C CA . LEU A 1 101 ? 45.175 -10.426 3.594 1.00 57.94 101 LEU A CA 1
ATOM 788 C C . LEU A 1 101 ? 43.798 -10.285 4.255 1.00 57.94 101 LEU A C 1
ATOM 790 O O . LEU A 1 101 ? 42.771 -10.079 3.614 1.00 57.94 101 LEU A O 1
ATOM 794 N N . HIS A 1 102 ? 43.812 -10.396 5.582 1.00 44.59 102 HIS A N 1
ATOM 795 C CA . HIS A 1 102 ? 42.779 -9.894 6.478 1.00 44.59 102 HIS A CA 1
ATOM 796 C C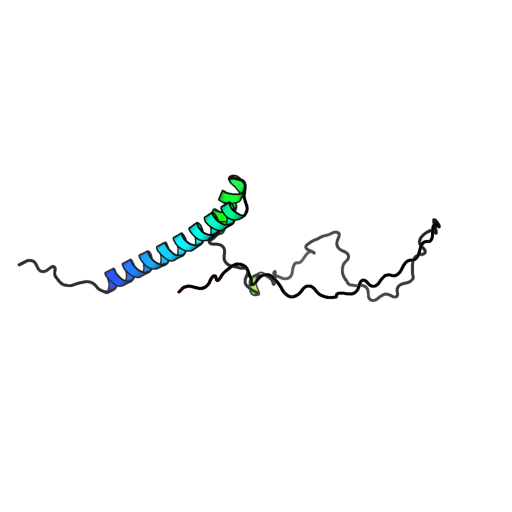 . HIS A 1 102 ? 42.632 -8.379 6.245 1.00 44.59 102 HIS A C 1
ATOM 798 O O . HIS A 1 102 ? 43.420 -7.582 6.763 1.00 44.59 102 HIS A O 1
ATOM 804 N N . SER A 1 103 ? 41.665 -7.977 5.414 1.00 47.72 103 SER A N 1
ATOM 805 C CA . SER A 1 103 ? 41.386 -6.562 5.172 1.00 47.72 103 SER A CA 1
ATOM 806 C C . SER A 1 103 ? 40.671 -5.980 6.385 1.00 47.72 103 SER A C 1
ATOM 808 O O . SER A 1 103 ? 39.560 -6.370 6.744 1.00 47.72 103 SER A O 1
ATOM 810 N N . LYS A 1 104 ? 41.377 -5.071 7.051 1.00 51.62 104 LYS A N 1
ATOM 811 C CA . LYS A 1 104 ? 40.938 -4.328 8.224 1.00 51.62 104 LYS A CA 1
ATOM 812 C C . LYS A 1 104 ? 39.641 -3.588 7.898 1.00 51.62 104 LYS A C 1
ATOM 814 O O . LYS A 1 104 ? 39.631 -2.678 7.076 1.00 51.62 104 LYS A O 1
ATOM 819 N N . ILE A 1 105 ? 38.571 -3.929 8.610 1.00 53.69 105 ILE A N 1
ATOM 820 C CA . ILE A 1 105 ? 37.445 -3.022 8.821 1.00 53.69 105 ILE A CA 1
ATOM 821 C C . ILE A 1 105 ? 38.016 -1.830 9.591 1.00 53.69 105 ILE A C 1
ATOM 823 O O . ILE A 1 105 ? 38.350 -1.955 10.768 1.00 53.69 105 ILE A O 1
ATOM 827 N N . SER A 1 106 ? 38.194 -0.694 8.921 1.00 43.44 106 SER A N 1
ATOM 828 C CA . SER A 1 106 ? 38.495 0.567 9.589 1.00 43.44 106 SER A CA 1
ATOM 829 C C . SER A 1 106 ? 37.882 1.732 8.821 1.00 43.44 106 SER A C 1
ATOM 831 O O . SER A 1 106 ? 38.238 1.994 7.677 1.00 43.44 106 SER A O 1
ATOM 833 N N . SER A 1 107 ? 36.969 2.412 9.512 1.00 41.97 107 SER A N 1
ATOM 834 C CA . SER A 1 107 ? 36.660 3.837 9.386 1.00 41.97 107 SER A CA 1
ATOM 835 C C . SER A 1 107 ? 36.206 4.376 8.031 1.00 41.97 107 SER A C 1
ATOM 837 O O . SER A 1 107 ? 37.023 4.902 7.294 1.00 41.97 107 SER A O 1
ATOM 839 N N . VAL A 1 108 ? 34.884 4.444 7.824 1.00 48.84 108 VAL A N 1
ATOM 840 C CA . VAL A 1 108 ? 34.212 5.724 7.506 1.00 48.84 108 VAL A CA 1
ATOM 841 C C . VAL A 1 108 ? 32.813 5.711 8.136 1.00 48.84 108 VAL A C 1
ATOM 843 O O . VAL A 1 108 ? 31.796 5.462 7.494 1.00 48.84 108 VAL A O 1
ATOM 846 N N . LYS A 1 109 ? 32.760 5.941 9.448 1.00 52.25 109 LYS A N 1
ATOM 847 C CA . LYS A 1 109 ? 31.601 6.576 10.078 1.00 52.25 109 LYS A CA 1
ATOM 848 C C . LYS A 1 109 ? 31.956 8.061 10.124 1.00 52.25 109 LYS A C 1
ATOM 850 O O . LYS A 1 109 ? 33.082 8.366 10.505 1.00 52.25 109 LYS A O 1
ATOM 855 N N . LEU A 1 110 ? 30.992 8.922 9.791 1.00 49.84 110 LEU A N 1
ATOM 856 C CA . LEU A 1 110 ? 31.047 10.395 9.750 1.00 49.84 110 LEU A CA 1
ATOM 857 C C . LEU A 1 110 ? 31.468 10.980 8.393 1.00 49.84 110 LEU A C 1
ATOM 859 O O . LEU A 1 110 ? 32.652 11.086 8.102 1.00 49.84 110 LEU A O 1
ATOM 863 N N . THR A 1 111 ? 30.477 11.374 7.587 1.00 55.16 111 THR A N 1
ATOM 864 C CA . THR A 1 111 ? 30.161 12.786 7.267 1.00 55.16 111 THR A CA 1
ATOM 865 C C . THR A 1 111 ? 29.056 12.838 6.203 1.00 55.16 111 THR A C 1
ATOM 867 O O . THR A 1 111 ? 29.301 12.953 5.009 1.00 55.16 111 THR A O 1
ATOM 870 N N . LEU A 1 112 ? 27.797 12.766 6.635 1.00 48.34 112 LEU A N 1
ATOM 871 C CA . LEU A 1 112 ? 26.673 13.224 5.807 1.00 48.34 112 LEU A CA 1
ATOM 872 C C . LEU A 1 112 ? 25.604 13.906 6.672 1.00 48.34 112 LEU A C 1
ATOM 874 O O . LEU A 1 112 ? 24.411 13.724 6.491 1.00 48.34 112 LEU A O 1
ATOM 878 N N . GLU A 1 113 ? 26.072 14.724 7.616 1.00 52.56 113 GLU A N 1
ATOM 879 C CA . GLU A 1 113 ? 25.285 15.753 8.308 1.00 52.56 113 GLU A CA 1
ATOM 880 C C . GLU A 1 113 ? 26.009 17.104 8.191 1.00 52.56 113 GLU A C 1
ATOM 882 O O . GLU A 1 113 ? 26.459 17.684 9.170 1.00 52.56 113 GLU A O 1
ATOM 887 N N . SER A 1 114 ? 26.210 17.593 6.963 1.00 46.78 114 SER A N 1
ATOM 888 C CA . SER A 1 114 ? 26.769 18.941 6.741 1.00 46.78 114 SER A CA 1
ATOM 889 C C . SER A 1 114 ? 26.158 19.681 5.545 1.00 46.78 114 SER A C 1
ATOM 891 O O . SER A 1 114 ? 26.618 20.764 5.195 1.00 46.78 114 SER A O 1
ATOM 893 N N . VAL A 1 115 ? 25.108 19.147 4.915 1.00 55.50 115 VAL A N 1
ATOM 894 C CA . VAL A 1 115 ? 24.411 19.837 3.817 1.00 55.50 115 VAL A CA 1
ATOM 895 C C . VAL A 1 115 ? 22.909 19.833 4.081 1.00 55.50 115 VAL A C 1
ATOM 897 O O . VAL A 1 115 ? 22.145 19.326 3.278 1.00 55.50 115 VAL A O 1
ATOM 900 N N . TYR A 1 116 ? 22.487 20.324 5.246 1.00 55.59 116 TYR A N 1
ATOM 901 C CA . TYR A 1 116 ? 21.161 20.922 5.453 1.00 55.59 116 TYR A CA 1
ATOM 902 C C . TYR A 1 116 ? 21.126 21.548 6.851 1.00 55.59 116 TYR A C 1
ATOM 904 O O . TYR A 1 116 ? 20.830 20.870 7.823 1.00 55.59 116 TYR A O 1
ATOM 912 N N . MET A 1 117 ? 21.542 22.809 6.951 1.00 52.84 117 MET A N 1
ATOM 913 C CA . MET A 1 117 ? 21.040 23.839 7.876 1.00 52.84 117 MET A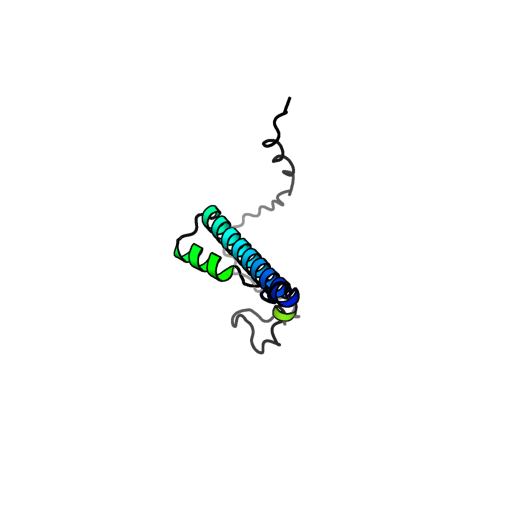 CA 1
ATOM 914 C C . MET A 1 117 ? 21.969 25.052 7.753 1.00 52.84 117 MET A C 1
ATOM 916 O O . MET A 1 117 ? 22.977 25.172 8.445 1.00 52.84 117 MET A O 1
ATOM 920 N N . GLY A 1 118 ? 21.649 25.923 6.793 1.00 48.00 118 GLY A N 1
ATOM 921 C CA . GLY A 1 118 ? 22.203 27.273 6.739 1.00 48.00 118 GLY A CA 1
ATOM 922 C C . GLY A 1 118 ? 21.561 28.149 7.826 1.00 48.00 118 GLY A C 1
ATOM 923 O O . GLY A 1 118 ? 20.406 27.910 8.185 1.00 48.00 118 GLY A O 1
ATOM 924 N N . PRO A 1 119 ? 22.287 29.136 8.373 1.00 63.56 119 PRO A N 1
ATOM 925 C CA . PRO A 1 119 ? 21.800 29.960 9.471 1.00 63.56 119 PRO A CA 1
ATOM 926 C C . PRO A 1 119 ? 20.725 30.940 8.990 1.00 63.56 119 PRO A C 1
ATOM 928 O O . PRO A 1 119 ? 20.931 31.687 8.036 1.00 63.56 119 PRO A O 1
ATOM 931 N N . HIS A 1 120 ? 19.589 30.939 9.684 1.00 50.50 120 HIS A N 1
ATOM 932 C CA . HIS A 1 120 ? 18.561 31.968 9.585 1.00 50.50 120 HIS A CA 1
ATOM 933 C C . HIS A 1 120 ? 18.907 33.069 10.598 1.00 50.50 120 HIS A C 1
ATOM 935 O O . HIS A 1 120 ? 18.884 32.825 11.806 1.00 50.50 120 HIS A O 1
ATOM 941 N N . LEU A 1 121 ? 19.242 34.256 10.099 1.00 48.28 121 LEU A N 1
ATOM 942 C CA . LEU A 1 121 ? 19.104 35.533 10.799 1.00 48.28 121 LEU A CA 1
ATOM 943 C C . LEU A 1 121 ? 18.279 36.440 9.893 1.00 48.28 121 LEU A C 1
ATOM 945 O O . LEU A 1 121 ? 18.647 36.539 8.701 1.00 48.28 121 LEU A O 1
#